Protein AF-A0A970IB44-F1 (afdb_monomer)

Solvent-accessible surface area (backbone atoms only — not comparable to full-atom values): 4886 Å² total; per-residue (Å²): 133,85,78,82,86,78,88,72,62,63,73,65,51,50,55,54,48,51,54,39,30,76,70,65,38,70,47,80,42,73,41,72,61,64,89,49,55,94,82,46,42,49,88,74,40,67,50,75,47,66,60,72,62,78,91,73,68,54,96,84,68,88,55,86,44,79,56,89,98,43,76,45,109

Secondary structure (DSSP, 8-state):
---------HHHHHHHHHHHHHTT--EEEE--SSTTTTTS-TTT-EEEE----GGG--TT----EEETTEEE-

Mean predicted aligned error: 5.33 Å

pLDDT: mean 85.94, std 8.67, range [47.97, 95.75]

Structure (mmCIF, N/CA/C/O backbone):
data_AF-A0A970IB44-F1
#
_entry.id   AF-A0A970IB44-F1
#
loop_
_atom_site.group_PDB
_atom_site.id
_atom_site.type_symbol
_atom_site.label_atom_id
_atom_site.label_alt_id
_atom_site.label_comp_id
_atom_site.label_asym_id
_atom_site.label_entity_id
_atom_site.label_seq_id
_atom_site.pdbx_PDB_ins_code
_atom_site.Cartn_x
_atom_site.Cartn_y
_atom_site.Cartn_z
_atom_site.occupancy
_atom_site.B_iso_or_equiv
_atom_site.auth_seq_id
_atom_site.auth_comp_id
_atom_site.auth_asym_id
_atom_site.auth_atom_id
_atom_site.pdbx_PDB_model_num
ATOM 1 N N . MET A 1 1 ? -25.003 15.700 0.488 1.00 47.97 1 MET A N 1
ATOM 2 C CA . MET A 1 1 ? -24.706 14.865 1.679 1.00 47.97 1 MET A CA 1
ATOM 3 C C . MET A 1 1 ? -23.223 14.976 2.022 1.00 47.97 1 MET A C 1
ATOM 5 O O 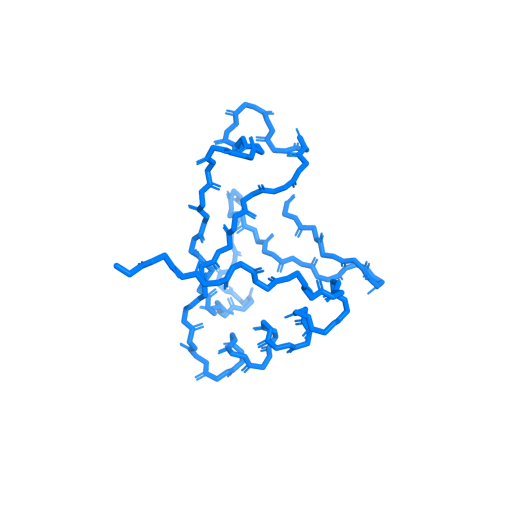. MET A 1 1 ? -22.405 14.533 1.228 1.00 47.97 1 MET A O 1
ATOM 9 N N . ARG A 1 2 ? -22.844 15.578 3.161 1.00 55.78 2 ARG A N 1
ATOM 10 C CA . ARG A 1 2 ? -21.451 15.518 3.648 1.00 55.78 2 ARG A CA 1
ATOM 11 C C . ARG A 1 2 ? -21.201 14.103 4.182 1.00 55.78 2 ARG A C 1
ATOM 13 O O . ARG A 1 2 ? -21.794 13.730 5.190 1.00 55.78 2 ARG A O 1
ATOM 20 N N . ARG A 1 3 ? -20.364 13.305 3.505 1.00 66.06 3 ARG A N 1
ATOM 21 C CA . ARG A 1 3 ? -19.884 12.028 4.062 1.00 66.06 3 ARG A CA 1
ATOM 22 C C . ARG A 1 3 ? -19.163 12.329 5.378 1.00 66.06 3 ARG A C 1
ATOM 24 O O . ARG A 1 3 ? -18.269 13.173 5.412 1.00 66.06 3 ARG A O 1
ATOM 31 N N . LYS A 1 4 ? -19.577 11.673 6.462 1.00 76.62 4 LYS A N 1
ATOM 32 C CA . LYS A 1 4 ? -18.935 11.796 7.774 1.00 76.62 4 LYS A CA 1
ATOM 33 C C . LYS A 1 4 ? -17.529 11.201 7.648 1.00 76.62 4 LYS A C 1
ATOM 35 O O . LYS A 1 4 ? -17.395 10.027 7.314 1.00 76.62 4 LYS A O 1
ATOM 40 N N . LYS A 1 5 ? -16.487 12.015 7.837 1.00 72.44 5 LYS A N 1
ATOM 41 C CA . LYS A 1 5 ? -15.098 11.543 7.808 1.00 72.44 5 LYS A CA 1
ATOM 42 C C . LYS A 1 5 ? -14.842 10.786 9.108 1.00 72.44 5 LYS A C 1
ATOM 44 O O . LYS A 1 5 ? -14.866 11.386 10.178 1.00 72.44 5 LYS A O 1
ATOM 49 N N . ILE A 1 6 ? -14.662 9.475 9.009 1.00 77.25 6 ILE A N 1
ATOM 50 C CA . ILE A 1 6 ? -14.288 8.621 10.137 1.00 77.25 6 ILE A CA 1
ATOM 51 C C . ILE A 1 6 ? -12.766 8.510 10.112 1.00 77.25 6 ILE A C 1
ATOM 53 O O . ILE A 1 6 ? -12.189 8.225 9.064 1.00 77.25 6 ILE A O 1
ATOM 57 N N . ILE A 1 7 ? -12.124 8.778 11.246 1.00 75.31 7 ILE A N 1
ATOM 58 C CA . ILE A 1 7 ? -10.696 8.524 11.434 1.00 75.31 7 ILE A CA 1
ATOM 59 C C . ILE A 1 7 ? -10.599 7.198 12.175 1.00 75.31 7 ILE A C 1
ATOM 61 O O . ILE A 1 7 ? -11.136 7.063 13.274 1.00 75.31 7 ILE A O 1
ATOM 65 N N . LEU A 1 8 ? -9.970 6.217 11.540 1.00 74.69 8 LEU A N 1
ATOM 66 C CA . LEU A 1 8 ? -9.679 4.924 12.144 1.00 74.69 8 LEU A CA 1
ATOM 67 C C . LEU A 1 8 ? -8.172 4.844 12.426 1.00 74.69 8 LEU A C 1
ATOM 69 O O . LEU A 1 8 ? -7.398 5.449 11.680 1.00 74.69 8 LEU A O 1
ATOM 73 N N . PRO A 1 9 ? -7.755 4.117 13.477 1.00 79.81 9 PRO A N 1
ATOM 74 C CA . PRO A 1 9 ? -6.349 3.791 13.693 1.00 79.81 9 PRO A CA 1
ATOM 75 C C . PRO A 1 9 ? -5.770 3.067 12.477 1.00 79.81 9 PRO A C 1
ATOM 77 O O . PRO A 1 9 ? -6.480 2.280 11.837 1.00 79.81 9 PRO A O 1
ATOM 80 N N . ASN A 1 10 ? -4.494 3.320 12.177 1.00 75.81 10 ASN A N 1
ATOM 81 C CA . ASN A 1 10 ? -3.829 2.721 11.024 1.00 75.81 10 ASN A CA 1
ATOM 82 C C . ASN A 1 10 ? -3.929 1.198 11.085 1.00 75.81 10 ASN A C 1
ATOM 84 O O . ASN A 1 10 ? -4.326 0.594 10.103 1.00 75.81 10 ASN A O 1
ATOM 88 N N . GLU A 1 11 ? -3.706 0.586 12.245 1.00 77.38 11 GLU A N 1
ATOM 89 C CA . GLU A 1 11 ? -3.703 -0.871 12.419 1.00 77.38 11 GLU A CA 1
ATOM 90 C C . GLU A 1 11 ? -5.012 -1.506 11.924 1.00 77.38 11 GLU A C 1
ATOM 92 O O . GLU A 1 11 ? -4.996 -2.505 11.211 1.00 77.38 11 GLU A O 1
ATOM 97 N N . LYS A 1 12 ? -6.158 -0.877 12.220 1.00 79.94 12 LYS A N 1
ATOM 98 C CA . LYS A 1 12 ? -7.475 -1.366 11.779 1.00 79.94 12 LYS A CA 1
ATOM 99 C C . LYS A 1 12 ? -7.717 -1.164 10.288 1.00 79.94 12 LYS A C 1
ATOM 101 O O . LYS A 1 12 ? -8.356 -2.001 9.658 1.00 79.94 12 LYS A O 1
ATOM 106 N N . ILE A 1 13 ? -7.259 -0.040 9.734 1.00 81.81 13 ILE A N 1
ATOM 107 C CA . ILE A 1 13 ? -7.373 0.214 8.293 1.00 81.81 13 ILE A CA 1
ATOM 108 C C . ILE A 1 13 ? -6.507 -0.783 7.529 1.00 81.81 13 ILE A C 1
A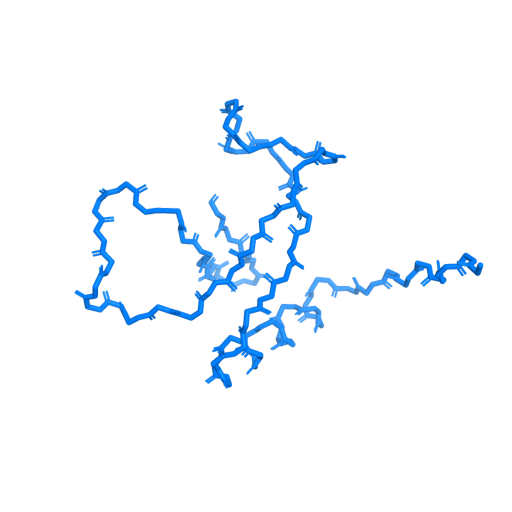TOM 110 O O . ILE A 1 13 ? -6.947 -1.329 6.525 1.00 81.81 13 ILE A O 1
ATOM 114 N N . LEU A 1 14 ? -5.295 -1.024 8.010 1.00 80.31 14 LEU A N 1
ATOM 115 C CA . LEU A 1 14 ? -4.298 -1.837 7.339 1.00 80.31 14 LEU A CA 1
ATOM 116 C C . LEU A 1 14 ? -4.732 -3.299 7.205 1.00 80.31 14 LEU A C 1
ATOM 118 O O . LEU A 1 14 ? -4.673 -3.830 6.101 1.00 80.31 14 LEU A O 1
ATOM 122 N N . SER A 1 15 ? -5.265 -3.915 8.265 1.00 83.62 15 SER A N 1
ATOM 123 C CA . SER A 1 15 ? -5.830 -5.271 8.168 1.00 83.62 15 SER A CA 1
ATOM 124 C C . SER A 1 15 ? -6.971 -5.351 7.151 1.00 83.62 15 SER A C 1
ATOM 126 O O . SER A 1 15 ? -7.009 -6.261 6.329 1.00 83.62 15 SER A O 1
ATOM 128 N N . LEU A 1 16 ? -7.868 -4.359 7.146 1.00 85.62 16 LEU A N 1
ATOM 129 C CA . LEU A 1 16 ? -8.964 -4.310 6.179 1.00 85.62 16 LEU A CA 1
ATOM 130 C C . LEU A 1 16 ? -8.450 -4.151 4.739 1.00 85.62 16 LEU A C 1
ATOM 132 O O . LEU A 1 16 ? -9.037 -4.710 3.818 1.00 85.62 16 LEU A O 1
ATOM 136 N N . LEU A 1 17 ? -7.375 -3.387 4.525 1.00 85.44 17 LEU A N 1
ATOM 137 C CA . LEU A 1 17 ? -6.757 -3.251 3.206 1.00 85.44 17 LEU A CA 1
ATOM 138 C C . LEU A 1 17 ? -6.189 -4.577 2.715 1.00 85.44 17 LEU A C 1
ATOM 140 O O . LEU A 1 17 ? -6.448 -4.944 1.572 1.00 85.44 17 LEU A O 1
ATOM 144 N N . GLU A 1 18 ? -5.461 -5.294 3.570 1.00 84.62 18 GLU A N 1
ATOM 145 C CA . GLU A 1 18 ? -4.917 -6.610 3.232 1.00 84.62 18 GLU A CA 1
ATOM 146 C C . GLU A 1 18 ? -6.031 -7.588 2.852 1.00 84.62 18 GLU A C 1
ATOM 148 O O . GLU A 1 18 ? -5.962 -8.190 1.784 1.00 84.62 18 GLU A O 1
ATOM 153 N N . GLU A 1 19 ? -7.091 -7.688 3.660 1.00 88.75 19 GLU A N 1
ATOM 154 C CA . GLU A 1 19 ? -8.239 -8.562 3.377 1.00 88.75 19 GLU A CA 1
ATOM 155 C C . GLU A 1 19 ? -8.871 -8.264 2.010 1.00 88.75 19 GLU A C 1
ATOM 157 O O . GLU A 1 19 ? -9.164 -9.176 1.238 1.00 88.75 19 GLU A O 1
ATOM 162 N N . ARG A 1 20 ? -9.055 -6.979 1.687 1.00 89.38 20 ARG A N 1
ATOM 163 C CA . ARG A 1 20 ? -9.663 -6.536 0.423 1.00 89.38 20 ARG A CA 1
ATOM 164 C C . ARG A 1 20 ? -8.770 -6.842 -0.773 1.00 89.38 20 ARG A C 1
ATOM 166 O O . ARG A 1 20 ? -9.251 -7.368 -1.773 1.00 89.38 20 ARG A O 1
ATOM 173 N N . ILE A 1 21 ? -7.475 -6.561 -0.654 1.00 86.44 21 ILE A N 1
ATOM 174 C CA . ILE A 1 21 ? -6.497 -6.853 -1.705 1.00 86.44 21 ILE A CA 1
ATOM 175 C C . ILE A 1 21 ? -6.409 -8.369 -1.927 1.00 86.44 21 ILE A C 1
ATOM 177 O O . ILE A 1 21 ? -6.461 -8.819 -3.069 1.00 86.44 21 ILE A O 1
ATOM 181 N N . MET A 1 22 ? -6.364 -9.172 -0.858 1.00 85.38 22 MET A N 1
ATOM 182 C CA . MET A 1 22 ? -6.372 -10.639 -0.947 1.00 85.38 22 MET A CA 1
ATOM 183 C C . MET A 1 22 ? -7.660 -11.194 -1.566 1.00 85.38 22 MET A C 1
ATOM 185 O O . MET A 1 22 ? -7.619 -12.231 -2.224 1.00 85.38 22 MET A O 1
ATOM 189 N N . ALA A 1 23 ? -8.790 -10.503 -1.403 1.00 91.00 23 ALA A N 1
ATOM 190 C CA . ALA A 1 23 ? -10.051 -10.845 -2.058 1.00 91.00 23 ALA A CA 1
ATOM 191 C C . ALA A 1 23 ? -10.089 -10.482 -3.559 1.00 91.00 23 ALA A C 1
ATOM 193 O O . ALA A 1 23 ? -11.097 -10.727 -4.221 1.00 91.00 23 ALA A O 1
ATOM 194 N N . GLY A 1 24 ? -9.018 -9.903 -4.112 1.00 89.50 24 GLY A N 1
ATOM 195 C CA . GLY A 1 24 ? -8.967 -9.474 -5.509 1.00 89.50 24 GLY A CA 1
ATOM 196 C C . GLY A 1 24 ? -9.538 -8.072 -5.747 1.00 89.50 24 GLY A C 1
ATOM 197 O O . GLY A 1 24 ? -9.663 -7.649 -6.896 1.00 89.50 24 GLY A O 1
ATOM 198 N N . GLU A 1 25 ? -9.901 -7.339 -4.690 1.00 92.06 25 GLU A N 1
ATOM 199 C CA . GLU A 1 25 ? -10.503 -6.012 -4.808 1.00 92.06 25 GLU A CA 1
ATOM 200 C C . GLU A 1 25 ? -9.433 -4.918 -4.942 1.00 92.06 25 GLU A C 1
ATOM 202 O O . GLU A 1 25 ? -8.391 -4.938 -4.286 1.00 92.06 25 GLU A O 1
ATOM 207 N N . ALA A 1 26 ? -9.722 -3.907 -5.766 1.00 90.69 26 ALA A N 1
ATOM 208 C CA . ALA A 1 26 ? -8.904 -2.704 -5.840 1.00 90.69 26 ALA A CA 1
ATOM 209 C C . ALA A 1 26 ? -9.296 -1.716 -4.733 1.00 90.69 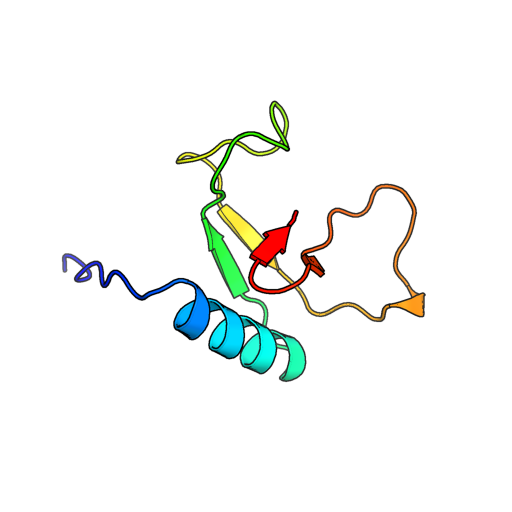26 ALA A C 1
ATOM 211 O O . ALA A 1 26 ? -10.485 -1.460 -4.514 1.00 90.69 26 ALA A O 1
ATOM 212 N N . VAL A 1 27 ? -8.311 -1.098 -4.076 1.00 90.06 27 VAL A N 1
ATOM 213 C CA . VAL A 1 27 ? -8.566 -0.151 -2.981 1.00 90.06 27 VAL A CA 1
ATOM 214 C C . VAL A 1 27 ? -7.980 1.223 -3.271 1.00 90.06 27 VAL A C 1
ATOM 216 O O . VAL A 1 27 ? -6.880 1.355 -3.793 1.00 90.06 27 VAL A O 1
ATOM 219 N N . ARG A 1 28 ? -8.723 2.278 -2.921 1.00 90.69 28 ARG A N 1
ATOM 220 C CA . ARG A 1 28 ? -8.283 3.671 -3.077 1.00 90.69 28 ARG A CA 1
ATOM 221 C C . ARG A 1 28 ? -7.696 4.189 -1.773 1.00 90.69 28 ARG A C 1
ATOM 223 O O . ARG A 1 28 ? -8.380 4.159 -0.750 1.00 90.69 28 ARG A O 1
ATOM 230 N N . LEU A 1 29 ? -6.484 4.734 -1.832 1.00 88.50 29 LEU A N 1
ATOM 231 C CA . LEU A 1 29 ? -5.784 5.284 -0.673 1.00 88.50 29 LEU A CA 1
ATOM 232 C C . LEU A 1 29 ? -5.311 6.716 -0.920 1.00 88.50 29 LEU A C 1
ATOM 234 O O . LEU A 1 29 ? -4.691 6.976 -1.953 1.00 88.50 29 LEU A O 1
ATOM 2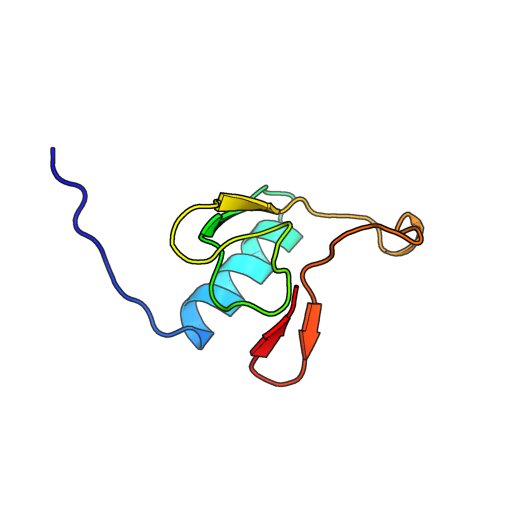38 N N . PRO A 1 30 ? -5.558 7.652 0.013 1.00 89.19 30 PRO A N 1
ATOM 239 C CA . PRO A 1 30 ? -4.892 8.945 -0.029 1.00 89.19 30 PRO A CA 1
ATOM 240 C C . PRO A 1 30 ? -3.399 8.756 0.265 1.00 89.19 30 PRO A C 1
ATOM 242 O O . PRO A 1 30 ? -3.040 8.040 1.202 1.00 89.19 30 PRO A O 1
ATOM 245 N N . VAL A 1 31 ? -2.537 9.421 -0.502 1.00 89.50 31 VAL A N 1
ATOM 246 C CA . VAL A 1 31 ? -1.094 9.436 -0.224 1.00 89.50 31 VAL A CA 1
ATOM 247 C C . VAL A 1 31 ? -0.846 10.197 1.078 1.00 89.50 31 VAL A C 1
ATOM 249 O O . VAL A 1 31 ? -1.475 11.228 1.333 1.00 89.50 31 VAL A O 1
ATOM 252 N N . ARG A 1 32 ? 0.055 9.673 1.917 1.00 87.69 32 ARG A N 1
ATOM 253 C CA . ARG A 1 32 ? 0.478 10.277 3.187 1.00 87.69 32 ARG A CA 1
ATOM 254 C C . ARG A 1 32 ? 1.998 10.242 3.284 1.00 87.69 32 ARG A C 1
ATOM 256 O O . ARG A 1 32 ? 2.599 9.222 2.963 1.00 87.69 32 ARG A O 1
ATOM 263 N N . GLY A 1 33 ? 2.598 11.324 3.778 1.00 87.44 33 GLY A N 1
ATOM 264 C CA . GLY A 1 33 ? 4.052 11.465 3.847 1.00 87.44 33 GLY A CA 1
ATOM 265 C C . GLY A 1 33 ? 4.690 11.903 2.525 1.00 87.44 33 GLY A C 1
ATOM 266 O O . GLY A 1 33 ? 4.018 12.098 1.517 1.00 87.44 33 GLY A O 1
ATOM 267 N N . TYR A 1 34 ? 6.012 12.085 2.550 1.00 89.88 34 TYR A N 1
ATOM 268 C CA . TYR A 1 34 ? 6.754 12.754 1.472 1.00 89.88 34 TYR A CA 1
ATOM 269 C C . TYR A 1 34 ? 7.846 11.892 0.822 1.00 89.88 34 TYR A C 1
ATOM 271 O O . TYR A 1 34 ? 8.574 12.410 -0.022 1.00 89.88 34 TYR A O 1
ATOM 279 N N . SER A 1 35 ? 7.960 10.603 1.174 1.00 87.88 35 SER A N 1
ATOM 280 C CA . SER A 1 35 ? 9.013 9.692 0.678 1.00 87.88 35 SER A CA 1
ATOM 281 C C . SER A 1 35 ? 9.050 9.572 -0.845 1.00 87.88 35 SER A C 1
ATOM 283 O O . SER A 1 35 ? 10.122 9.438 -1.421 1.00 87.88 35 SER A O 1
ATOM 285 N N . MET A 1 36 ? 7.885 9.678 -1.485 1.00 92.88 36 MET A N 1
ATOM 286 C CA . MET A 1 36 ? 7.711 9.534 -2.931 1.00 92.88 36 MET A CA 1
ATOM 287 C C . MET A 1 36 ? 7.615 10.878 -3.666 1.00 92.88 36 MET A C 1
ATOM 289 O O . MET A 1 36 ? 7.229 10.931 -4.835 1.00 92.88 36 MET A O 1
ATOM 293 N N . SER A 1 37 ? 7.966 11.985 -3.007 1.00 92.81 37 SER A N 1
ATOM 294 C CA . SER A 1 37 ? 8.021 13.297 -3.661 1.00 92.81 37 SER A CA 1
ATOM 295 C C . SER A 1 37 ? 9.166 13.328 -4.687 1.00 92.81 37 SER A C 1
ATOM 297 O O . SER A 1 37 ? 10.249 12.827 -4.388 1.00 92.81 37 SER A O 1
ATOM 299 N N . PRO A 1 38 ? 8.988 13.938 -5.876 1.00 94.25 38 PRO A N 1
ATOM 300 C CA . PRO A 1 38 ? 7.859 14.780 -6.291 1.00 94.25 38 PRO A CA 1
ATOM 301 C C . PRO A 1 38 ? 6.711 14.031 -7.001 1.00 94.25 38 PRO A C 1
ATOM 303 O O . PRO A 1 38 ? 5.782 14.674 -7.490 1.00 94.25 38 PRO A O 1
ATOM 306 N N . TRP A 1 39 ? 6.772 12.701 -7.095 1.00 93.62 39 TRP A N 1
ATOM 307 C CA . TRP A 1 39 ? 5.872 11.897 -7.928 1.00 93.62 39 TRP A CA 1
ATOM 308 C C . TRP A 1 39 ? 4.504 11.650 -7.286 1.00 93.62 39 TRP A C 1
ATOM 310 O O . TRP A 1 39 ? 3.487 11.774 -7.964 1.00 93.62 39 TRP A O 1
ATOM 320 N N . LEU A 1 40 ? 4.477 11.349 -5.984 1.00 92.81 40 LEU A N 1
ATOM 321 C CA . LEU A 1 40 ? 3.256 11.196 -5.189 1.00 92.81 40 LEU A CA 1
ATOM 322 C C . LEU A 1 40 ? 3.275 12.186 -4.023 1.00 92.81 40 LEU A C 1
ATOM 324 O O . LEU A 1 40 ? 4.194 12.162 -3.204 1.00 92.81 40 LEU A O 1
ATOM 328 N N . LEU A 1 41 ? 2.265 13.054 -3.943 1.00 94.56 41 LEU A N 1
ATOM 329 C CA . LEU A 1 41 ? 2.218 14.151 -2.974 1.00 94.56 41 LEU A CA 1
ATOM 330 C C . LEU A 1 41 ? 1.133 13.957 -1.903 1.00 94.56 41 LEU A C 1
ATOM 332 O O . LEU A 1 41 ? -0.048 13.767 -2.221 1.00 94.56 41 LEU A O 1
ATOM 336 N N . ASP A 1 42 ? 1.527 14.090 -0.628 1.00 93.25 42 ASP A N 1
ATOM 337 C CA . ASP A 1 42 ? 0.616 14.078 0.529 1.00 93.25 42 ASP A CA 1
ATOM 338 C C . ASP A 1 42 ? -0.486 15.131 0.387 1.00 93.25 42 ASP A C 1
ATOM 340 O O . ASP A 1 42 ? -0.256 16.266 -0.033 1.00 93.25 42 ASP A O 1
ATOM 344 N N . GLY A 1 43 ? -1.708 14.751 0.754 1.00 90.31 43 GLY A N 1
ATOM 345 C CA . GLY A 1 43 ? -2.864 15.644 0.782 1.00 90.31 43 GLY A CA 1
ATOM 346 C C . GLY A 1 43 ? -3.394 16.053 -0.594 1.00 90.31 43 GLY A C 1
ATOM 347 O O . GLY A 1 43 ? -4.461 16.665 -0.652 1.00 90.31 43 GLY A O 1
ATOM 348 N N . ARG A 1 44 ? -2.702 15.690 -1.682 1.00 94.00 44 ARG A N 1
ATOM 349 C CA . ARG A 1 44 ? -3.123 15.940 -3.066 1.00 94.00 44 ARG A CA 1
ATOM 350 C C . ARG A 1 44 ? -3.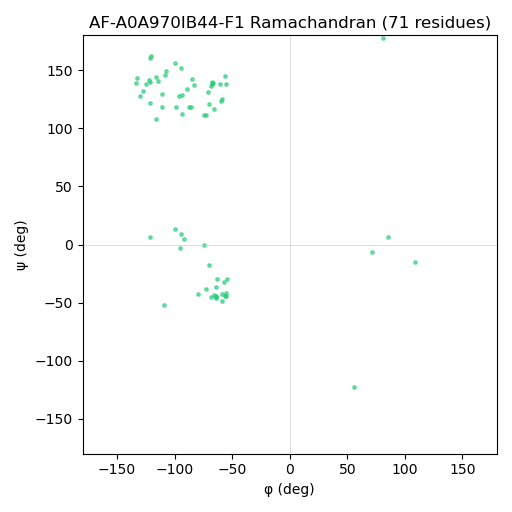536 14.653 -3.764 1.00 94.00 44 ARG A C 1
ATOM 352 O O . ARG A 1 44 ? -4.631 14.585 -4.320 1.00 94.00 44 ARG A O 1
ATOM 359 N N . ASP A 1 45 ? -2.669 13.647 -3.728 1.00 94.69 45 ASP A N 1
ATOM 360 C CA . ASP A 1 45 ? -2.810 12.482 -4.590 1.00 94.69 45 ASP A CA 1
A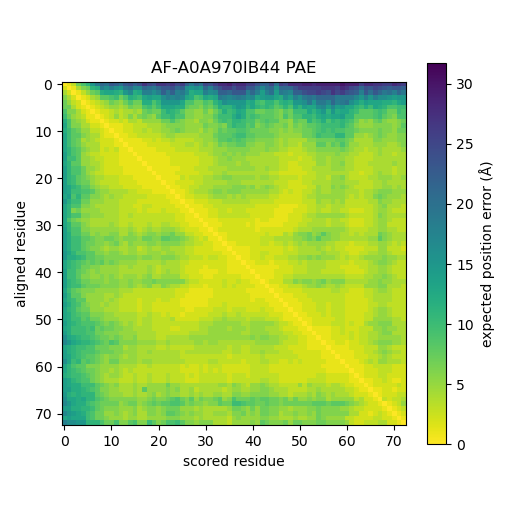TOM 361 C C . ASP A 1 45 ? -3.562 11.338 -3.903 1.00 94.69 45 ASP A C 1
ATOM 363 O O . ASP A 1 45 ? -3.580 11.173 -2.679 1.00 94.69 45 ASP A O 1
ATOM 367 N N . THR A 1 46 ? -4.230 10.533 -4.722 1.00 93.44 46 THR A N 1
ATOM 368 C CA . THR A 1 46 ? -4.889 9.290 -4.317 1.00 93.44 46 THR A CA 1
ATOM 369 C C . THR A 1 46 ? -4.450 8.204 -5.279 1.00 93.44 46 THR A C 1
ATOM 371 O O . THR A 1 46 ? -4.585 8.373 -6.489 1.00 93.44 46 THR A O 1
ATOM 374 N N . VAL A 1 47 ? -3.965 7.090 -4.745 1.00 92.25 47 VAL A N 1
ATOM 375 C CA . VAL A 1 47 ? -3.554 5.925 -5.530 1.00 92.25 47 VAL A CA 1
ATOM 376 C C . VAL A 1 47 ? -4.644 4.861 -5.513 1.00 92.25 47 VAL A C 1
ATOM 378 O O . VAL A 1 47 ? -5.483 4.818 -4.606 1.00 92.25 47 VAL A O 1
ATOM 381 N N . ILE A 1 48 ? -4.639 4.011 -6.534 1.00 93.06 48 ILE A N 1
ATOM 382 C CA . ILE A 1 48 ? -5.459 2.804 -6.592 1.00 93.06 48 ILE A CA 1
ATOM 383 C C . ILE A 1 48 ? -4.501 1.626 -6.482 1.00 93.06 48 ILE A C 1
ATOM 385 O O . ILE A 1 48 ? -3.619 1.470 -7.321 1.00 93.06 48 ILE A O 1
ATOM 389 N N . LEU A 1 49 ? -4.661 0.830 -5.434 1.00 91.00 49 LEU A N 1
ATOM 390 C CA . LEU A 1 49 ? -3.924 -0.407 -5.254 1.00 91.00 49 LEU A CA 1
ATOM 391 C C . LEU A 1 49 ? -4.688 -1.543 -5.903 1.00 91.00 49 LEU A C 1
ATOM 393 O O . LEU A 1 49 ? -5.894 -1.682 -5.692 1.00 91.00 49 LEU A O 1
ATOM 397 N N . HIS A 1 50 ? -3.959 -2.355 -6.653 1.00 89.94 50 HIS A N 1
ATOM 398 C CA . HIS A 1 50 ? -4.455 -3.578 -7.251 1.00 89.94 50 HIS A CA 1
ATOM 399 C C . HIS A 1 50 ? -3.707 -4.771 -6.650 1.00 89.94 50 HIS A C 1
ATOM 401 O O . HIS A 1 50 ? -2.510 -4.653 -6.376 1.00 89.94 50 HIS A O 1
ATOM 407 N N . PRO A 1 51 ? -4.383 -5.915 -6.457 1.00 89.69 51 PRO A N 1
ATOM 408 C CA . PRO A 1 51 ? -3.683 -7.160 -6.207 1.00 89.69 51 PRO A CA 1
ATOM 409 C C . PRO A 1 51 ? -2.780 -7.476 -7.396 1.00 89.69 51 PRO A C 1
ATOM 411 O O . PRO A 1 51 ? -3.170 -7.299 -8.552 1.00 89.69 51 PRO A O 1
ATOM 414 N N . VAL A 1 52 ? -1.572 -7.939 -7.099 1.00 88.88 52 VAL A N 1
ATOM 415 C CA . VAL A 1 52 ? -0.565 -8.290 -8.096 1.00 88.88 52 VAL A CA 1
ATOM 416 C C . VAL A 1 52 ? 0.021 -9.650 -7.748 1.00 88.88 52 VAL A C 1
ATOM 418 O O . VAL A 1 52 ? 0.189 -9.975 -6.572 1.00 88.88 52 VAL A O 1
ATOM 421 N N . ASP A 1 53 ? 0.315 -10.449 -8.771 1.00 89.62 53 ASP A N 1
ATOM 422 C CA . ASP A 1 53 ? 1.124 -11.653 -8.611 1.00 89.62 53 ASP A CA 1
ATOM 423 C C . ASP A 1 53 ? 2.576 -11.233 -8.321 1.00 89.62 53 ASP A C 1
ATOM 425 O O . ASP A 1 53 ? 3.174 -10.546 -9.157 1.00 89.62 53 ASP A O 1
ATOM 429 N N . PRO A 1 54 ? 3.174 -11.630 -7.180 1.00 88.25 54 PRO A N 1
ATOM 430 C CA . PRO A 1 54 ? 4.558 -11.297 -6.862 1.00 88.25 54 PRO A CA 1
ATOM 431 C C . PRO A 1 54 ? 5.564 -11.704 -7.944 1.00 88.25 54 PRO A C 1
ATOM 433 O O . PRO A 1 54 ? 6.577 -11.028 -8.109 1.00 88.25 54 PRO A O 1
ATOM 436 N N . ALA A 1 55 ? 5.291 -12.773 -8.701 1.00 93.38 55 ALA A N 1
ATOM 437 C CA . ALA A 1 55 ? 6.158 -13.212 -9.794 1.00 93.38 55 ALA A CA 1
ATOM 438 C C . ALA A 1 55 ? 6.146 -12.256 -11.004 1.00 93.38 55 ALA A C 1
ATOM 440 O O . ALA A 1 55 ? 7.046 -12.319 -11.840 1.00 93.38 55 ALA A O 1
ATOM 441 N N . GLY A 1 56 ? 5.141 -11.380 -11.101 1.00 92.81 56 GLY A N 1
ATOM 442 C CA . GLY A 1 56 ? 4.992 -10.389 -12.167 1.00 92.81 56 GLY A CA 1
ATOM 443 C C . GLY A 1 56 ? 5.539 -8.999 -11.834 1.00 92.81 56 GLY A C 1
ATOM 444 O O . GLY A 1 56 ? 5.482 -8.128 -12.696 1.00 92.81 56 GLY A O 1
ATOM 445 N N . ILE A 1 57 ? 6.046 -8.776 -10.616 1.00 93.44 57 ILE A N 1
ATOM 446 C CA . ILE A 1 57 ? 6.585 -7.476 -10.194 1.00 93.44 57 ILE A CA 1
ATOM 447 C C . ILE A 1 57 ? 7.912 -7.209 -10.911 1.00 93.44 57 ILE A C 1
ATOM 449 O O . ILE A 1 57 ? 8.816 -8.049 -10.898 1.00 93.44 57 ILE A O 1
ATOM 453 N N . VAL A 1 58 ? 8.056 -6.016 -11.491 1.00 95.75 58 VAL A N 1
ATOM 454 C CA . VAL A 1 58 ? 9.270 -5.600 -12.207 1.00 95.75 58 VAL A CA 1
ATOM 455 C C . VAL A 1 58 ? 9.906 -4.349 -11.601 1.00 95.75 58 VAL A C 1
ATOM 457 O O . VAL A 1 58 ? 9.296 -3.593 -10.845 1.00 95.75 58 VAL A O 1
ATOM 460 N N . VAL A 1 59 ? 11.180 -4.119 -11.933 1.00 95.06 59 VAL A N 1
ATOM 461 C CA . VAL A 1 59 ? 11.893 -2.906 -11.514 1.00 95.06 59 VAL A CA 1
ATOM 462 C C . VAL A 1 59 ? 11.169 -1.674 -12.057 1.00 95.06 59 VAL A C 1
ATOM 464 O O . VAL A 1 59 ? 11.001 -1.535 -13.267 1.00 95.06 59 VAL A O 1
ATOM 467 N N . GLY A 1 60 ? 10.795 -0.768 -11.152 1.00 92.19 60 GLY A N 1
ATOM 468 C CA . GLY A 1 60 ? 10.061 0.461 -11.461 1.00 92.19 60 GLY A CA 1
ATOM 469 C C . GLY A 1 60 ? 8.608 0.453 -10.985 1.00 92.19 60 GLY A C 1
ATOM 470 O O . GLY A 1 60 ? 8.018 1.528 -10.882 1.00 92.19 60 GLY A O 1
ATOM 471 N N . ASP A 1 61 ? 8.055 -0.711 -10.635 1.00 93.12 61 ASP A N 1
ATOM 472 C CA . ASP A 1 61 ? 6.728 -0.784 -10.029 1.00 93.12 61 ASP A CA 1
ATOM 473 C C . ASP A 1 61 ? 6.718 -0.139 -8.637 1.00 93.12 61 ASP A C 1
ATOM 475 O O . ASP A 1 61 ? 7.628 -0.328 -7.826 1.00 93.12 61 ASP A O 1
ATOM 479 N N . VAL A 1 62 ? 5.649 0.604 -8.344 1.00 91.75 62 VAL A N 1
ATOM 480 C CA . VAL A 1 62 ? 5.379 1.140 -7.005 1.00 91.75 62 VAL A CA 1
ATOM 481 C C . VAL A 1 62 ? 4.470 0.157 -6.282 1.00 91.75 62 VAL A C 1
ATOM 483 O O . VAL 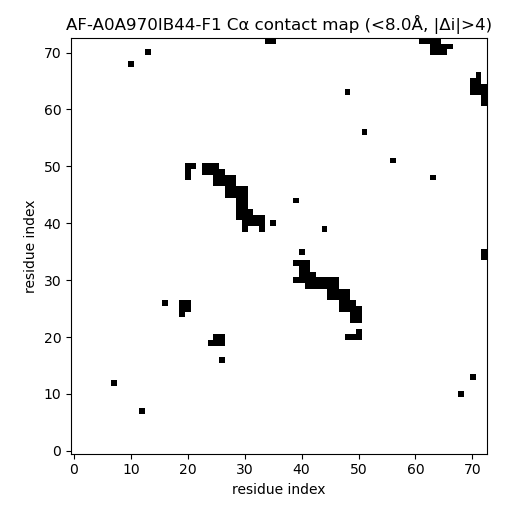A 1 62 ? 3.307 -0.013 -6.651 1.00 91.75 62 VAL A O 1
ATOM 486 N N . ILE A 1 63 ? 5.003 -0.489 -5.250 1.00 90.81 63 ILE A N 1
ATOM 487 C CA . ILE A 1 63 ? 4.297 -1.511 -4.477 1.00 90.81 63 ILE A CA 1
ATOM 488 C C . ILE A 1 63 ? 3.929 -0.980 -3.095 1.00 90.81 63 ILE A C 1
ATOM 490 O O . ILE A 1 63 ? 4.686 -0.234 -2.483 1.00 90.81 63 ILE A O 1
ATOM 494 N N . LEU A 1 64 ? 2.780 -1.407 -2.571 1.00 88.06 64 LEU A N 1
ATOM 495 C CA . LEU A 1 64 ? 2.493 -1.261 -1.149 1.00 88.06 64 LEU A CA 1
ATOM 496 C C . LEU A 1 64 ? 3.055 -2.490 -0.423 1.00 88.06 64 LEU A C 1
ATOM 498 O O . LEU A 1 64 ? 2.613 -3.610 -0.673 1.00 88.06 64 LEU A O 1
ATOM 502 N N . TYR A 1 65 ? 3.998 -2.284 0.492 1.00 84.44 65 TYR A N 1
ATOM 503 C CA . TYR A 1 65 ? 4.655 -3.359 1.235 1.00 84.44 65 TYR A CA 1
ATOM 504 C C . TYR A 1 65 ? 4.539 -3.158 2.751 1.00 84.44 65 TYR A C 1
ATOM 506 O O . TYR A 1 65 ? 4.715 -2.047 3.259 1.00 84.44 65 TYR A O 1
ATOM 514 N N . ARG A 1 66 ? 4.267 -4.242 3.492 1.00 80.50 66 ARG A N 1
ATOM 515 C CA . ARG A 1 66 ? 4.230 -4.220 4.960 1.00 80.50 66 ARG A CA 1
ATOM 516 C C . ARG A 1 66 ? 5.625 -4.420 5.543 1.00 80.50 66 ARG A C 1
ATOM 518 O O . ARG A 1 66 ? 6.223 -5.485 5.415 1.00 80.50 66 ARG A O 1
ATOM 525 N N . TRP A 1 67 ? 6.099 -3.420 6.277 1.00 82.19 67 TRP A N 1
ATOM 526 C CA . TRP A 1 67 ? 7.327 -3.478 7.060 1.00 82.19 67 TRP A CA 1
ATOM 527 C C . TRP A 1 67 ? 7.005 -3.337 8.548 1.00 82.19 67 TRP A C 1
ATOM 529 O O . TRP A 1 67 ? 6.689 -2.247 9.030 1.00 82.19 67 TRP A O 1
ATOM 539 N N . LYS A 1 68 ? 7.131 -4.442 9.293 1.00 83.94 68 LYS A N 1
ATOM 540 C CA . LYS A 1 68 ? 6.725 -4.523 10.708 1.00 83.94 68 LYS A CA 1
ATOM 541 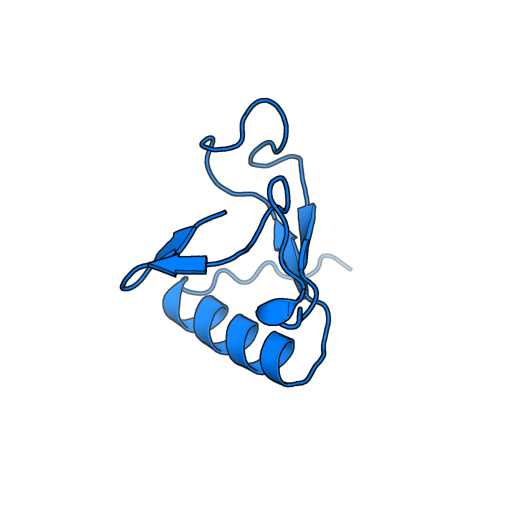C C . LYS A 1 68 ? 5.246 -4.121 10.857 1.00 83.94 68 LYS A C 1
ATOM 543 O O . LYS A 1 68 ? 4.398 -4.712 10.193 1.00 83.94 68 LYS A O 1
ATOM 548 N N . ASP A 1 69 ? 4.969 -3.107 11.673 1.00 76.50 69 ASP A N 1
ATOM 549 C CA . ASP A 1 69 ? 3.627 -2.583 11.953 1.00 76.50 69 ASP A CA 1
ATOM 550 C C . ASP A 1 69 ? 3.248 -1.392 11.049 1.00 76.50 69 ASP A C 1
ATOM 552 O O . ASP A 1 69 ? 2.244 -0.719 11.277 1.00 76.50 69 ASP A O 1
ATOM 556 N N . ALA A 1 70 ? 4.057 -1.102 10.023 1.00 76.00 70 ALA A N 1
ATOM 557 C CA . ALA A 1 70 ? 3.842 -0.005 9.086 1.00 76.00 70 ALA A CA 1
ATOM 558 C C . ALA A 1 70 ? 3.743 -0.507 7.642 1.00 76.00 70 ALA A C 1
ATOM 560 O O . ALA A 1 70 ? 4.216 -1.590 7.299 1.00 76.00 70 ALA A O 1
ATOM 561 N N . PHE A 1 71 ? 3.161 0.320 6.778 1.00 77.81 71 PHE A N 1
ATOM 562 C CA . PHE A 1 71 ? 3.169 0.105 5.336 1.00 77.81 71 PHE A CA 1
ATOM 563 C C . PHE A 1 71 ? 3.956 1.208 4.660 1.00 77.81 71 PHE A C 1
ATOM 565 O O . PHE A 1 71 ? 3.874 2.374 5.053 1.00 77.81 71 PHE A O 1
ATOM 572 N N . LEU A 1 72 ? 4.710 0.809 3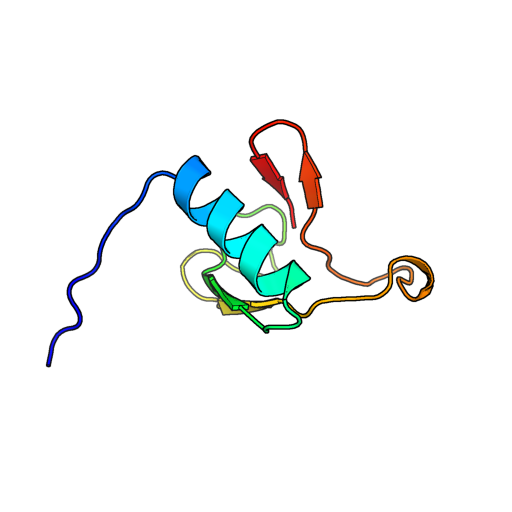.648 1.00 81.12 72 LEU A N 1
ATOM 573 C CA . LEU A 1 72 ? 5.561 1.674 2.858 1.00 81.12 72 LEU A CA 1
ATOM 574 C C . LEU A 1 72 ? 5.134 1.572 1.393 1.00 81.12 72 LEU A C 1
ATOM 576 O O . LEU A 1 72 ? 4.770 0.491 0.924 1.00 81.12 72 LEU A O 1
ATOM 580 N N . MET A 1 73 ? 5.169 2.719 0.723 1.00 80.62 73 MET A N 1
ATOM 581 C CA . MET A 1 73 ? 5.164 2.862 -0.732 1.00 80.62 73 MET A CA 1
ATOM 582 C C . MET A 1 73 ? 6.485 3.486 -1.150 1.00 80.62 73 MET A C 1
ATOM 584 O O . MET A 1 73 ? 6.969 4.362 -0.386 1.00 80.62 73 MET A O 1
#

Radius of gyration: 13.41 Å; Cα contacts (8 Å, |Δi|>4): 71; chains: 1; bounding box: 37×29×26 Å

Sequence (73 aa):
MRRKKIILPNEKILSLLEERIMAGEAVRLPVRGYSMSPWLLDGRDTVILHPVDPAGIVVGDVILYRWKDAFLM

Foldseek 3Di:
DPDDDDDDPPLVVVVVVVVQQVVQHKDKAADDDDPPPPVHDHPPDIDIDGNDDPVPDDPPDDDWDDDPSDTDD